Protein AF-A0A183D801-F1 (afdb_monomer_lite)

Radius of gyration: 19.89 Å; chains: 1; bounding box: 49×50×56 Å

Foldseek 3Di:
DDDDDDPPPDPVVQVVLLVVLVVLLVVFKDKDAQDADDPPPDDDQADQDDLSPDHHQKHFADDDPQTKIKIDGWRDQVSCCSFQVDSDTDPTIDIDTDDPPDDHTKIKGPKDFDDPDDDDDDDDDTDGDDDDDPPPFPDWDDDPDRITMGID

Structure (mmCIF, N/CA/C/O backbone):
data_AF-A0A183D801-F1
#
_entry.id   AF-A0A183D801-F1
#
loop_
_atom_site.group_PDB
_atom_site.id
_atom_site.type_symbol
_atom_site.label_atom_id
_atom_site.label_alt_id
_atom_site.label_comp_id
_atom_site.label_asym_id
_atom_site.label_entity_id
_atom_site.label_seq_id
_atom_site.pdbx_PDB_ins_code
_atom_site.Cartn_x
_atom_site.Cartn_y
_atom_site.Cartn_z
_atom_site.occupancy
_atom_site.B_iso_or_equiv
_atom_site.auth_seq_id
_atom_site.auth_comp_id
_atom_site.auth_asym_id
_atom_site.auth_atom_id
_atom_site.pdbx_PDB_model_num
ATOM 1 N N . MET A 1 1 ? -23.147 39.534 36.571 1.00 34.12 1 MET A N 1
ATOM 2 C CA . MET A 1 1 ? -22.220 38.393 36.727 1.00 34.12 1 MET A CA 1
ATOM 3 C C . MET A 1 1 ? -22.661 37.361 35.710 1.00 34.12 1 MET A C 1
ATOM 5 O O . MET A 1 1 ? -23.475 36.508 36.030 1.00 34.12 1 MET A O 1
ATOM 9 N N . ASP A 1 2 ? -22.206 37.513 34.471 1.00 29.83 2 ASP A N 1
ATOM 10 C CA . ASP A 1 2 ? -22.540 36.597 33.382 1.00 29.83 2 ASP A CA 1
ATOM 11 C C . ASP A 1 2 ? -21.528 35.450 33.394 1.00 29.83 2 ASP A C 1
ATOM 13 O O . ASP A 1 2 ? -20.333 35.666 33.197 1.00 29.83 2 ASP A O 1
ATOM 17 N N . SER A 1 3 ? -21.989 34.238 33.712 1.00 32.25 3 SER A N 1
ATOM 18 C CA . SER A 1 3 ? -21.168 33.031 33.599 1.00 32.25 3 SER A CA 1
ATOM 19 C C . SER A 1 3 ? -21.274 32.479 32.186 1.00 32.25 3 SER A C 1
ATOM 21 O O . SER A 1 3 ? -22.334 32.035 31.752 1.00 32.25 3 SER A O 1
ATOM 23 N N . VAL A 1 4 ? -20.141 32.500 31.491 1.00 35.31 4 VAL A N 1
ATOM 24 C CA . VAL A 1 4 ? -19.896 31.755 30.259 1.00 35.31 4 VAL A CA 1
ATOM 25 C C . VAL A 1 4 ? -19.946 30.263 30.587 1.00 3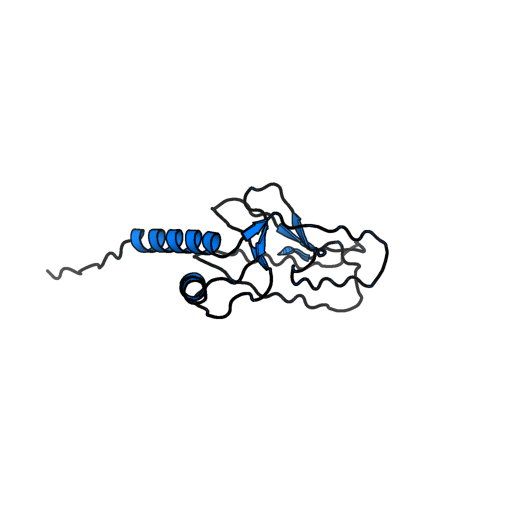5.31 4 VAL A C 1
ATOM 27 O O . VAL A 1 4 ? -19.134 29.767 31.368 1.00 35.31 4 VAL A O 1
ATOM 30 N N . VAL A 1 5 ? -20.894 29.542 29.990 1.00 37.00 5 VAL A N 1
ATOM 31 C CA . VAL A 1 5 ? -20.891 28.076 29.983 1.00 37.00 5 VAL A CA 1
ATOM 32 C C . VAL A 1 5 ? -19.858 27.637 28.950 1.00 37.00 5 VAL A C 1
ATOM 34 O O . VAL A 1 5 ? -20.098 27.695 27.748 1.00 37.00 5 VAL A O 1
ATOM 37 N N . VAL A 1 6 ? -18.676 27.248 29.423 1.00 36.09 6 VAL A N 1
ATOM 38 C CA . VAL A 1 6 ? -17.677 26.562 28.600 1.00 36.09 6 VAL A CA 1
ATOM 39 C C . VAL A 1 6 ? -18.111 25.101 28.490 1.00 36.09 6 VAL A C 1
ATOM 41 O O . VAL A 1 6 ? -17.897 24.309 29.410 1.00 36.09 6 VAL A O 1
ATOM 44 N N . GLU A 1 7 ? -18.741 24.738 27.371 1.00 37.69 7 GLU A N 1
ATOM 45 C CA . GLU A 1 7 ? -18.940 23.337 26.996 1.00 37.69 7 GLU A CA 1
ATOM 46 C C . GLU A 1 7 ? -17.572 22.685 26.788 1.00 37.69 7 GLU A C 1
ATOM 48 O O . GLU A 1 7 ? -16.904 22.844 25.769 1.00 37.69 7 GLU A O 1
ATOM 53 N N . THR A 1 8 ? -17.132 21.956 27.808 1.00 37.22 8 THR A N 1
ATOM 54 C CA . THR A 1 8 ? -15.913 21.157 27.750 1.00 37.22 8 THR A CA 1
ATOM 55 C C . THR A 1 8 ? -16.284 19.806 27.147 1.00 37.22 8 THR A C 1
ATOM 57 O O . THR A 1 8 ? -16.563 18.847 27.865 1.00 37.22 8 THR A O 1
ATOM 60 N N . THR A 1 9 ? -16.343 19.720 25.817 1.00 40.69 9 THR A N 1
ATOM 61 C CA . THR A 1 9 ? -16.450 18.429 25.125 1.00 40.69 9 THR A CA 1
ATOM 62 C C . THR A 1 9 ? -15.196 17.608 25.412 1.00 40.69 9 THR A C 1
ATOM 64 O O . THR A 1 9 ? -14.084 17.961 25.020 1.00 40.69 9 THR A O 1
ATOM 67 N N . SER A 1 10 ? -15.386 16.527 26.161 1.00 41.12 10 SER A N 1
ATOM 68 C CA . SER A 1 10 ? -14.348 15.665 26.711 1.00 41.12 10 SER A CA 1
ATOM 69 C C . SER A 1 10 ? -13.510 14.969 25.633 1.00 41.12 10 SER A C 1
ATOM 71 O O . SER A 1 10 ? -14.028 14.221 24.806 1.00 41.12 10 SER A O 1
ATOM 73 N N . ALA A 1 11 ? -12.186 15.116 25.715 1.00 46.22 11 ALA A N 1
ATOM 74 C CA . ALA A 1 11 ? -11.193 14.420 24.886 1.00 46.22 11 ALA A CA 1
ATOM 75 C C . ALA A 1 11 ? -11.261 12.871 24.953 1.00 46.22 11 ALA A C 1
ATOM 77 O O . ALA A 1 11 ? -10.659 12.184 24.124 1.00 46.22 11 ALA A O 1
ATOM 78 N N . SER A 1 12 ? -12.004 12.312 25.916 1.00 46.16 12 SER A N 1
ATOM 79 C CA . SER A 1 12 ? -12.230 10.872 26.106 1.00 46.16 12 SER A CA 1
ATOM 80 C C . SER A 1 12 ? -13.105 10.237 25.021 1.00 46.16 12 SER A C 1
ATOM 82 O O . SER A 1 12 ? -12.907 9.075 24.668 1.00 46.16 12 SER A O 1
ATOM 84 N N . SER A 1 13 ? -14.046 10.990 24.448 1.00 46.56 13 SER A N 1
ATOM 85 C CA . SER A 1 13 ? -14.970 10.494 23.419 1.00 46.56 13 SER A CA 1
ATOM 86 C C . SER A 1 13 ? -14.231 10.202 22.112 1.00 46.56 13 SER A C 1
ATOM 88 O O . SER A 1 13 ? -14.427 9.161 21.487 1.00 46.56 13 SER A O 1
ATOM 90 N N . ALA A 1 14 ? -13.318 11.102 21.732 1.00 48.44 14 ALA A 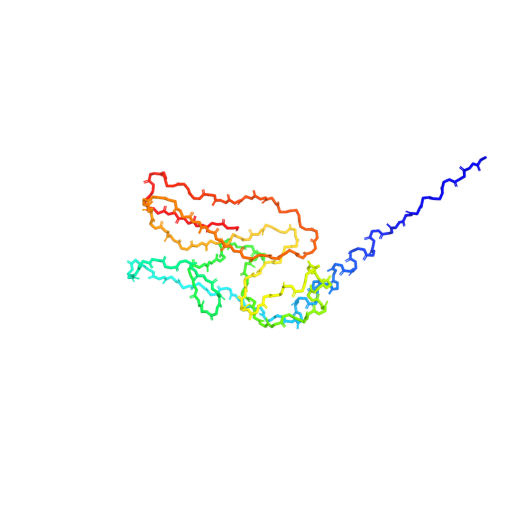N 1
ATOM 91 C CA . ALA A 1 14 ? -12.517 10.992 20.515 1.00 48.44 14 ALA A CA 1
ATOM 92 C C . ALA A 1 14 ? -11.512 9.829 20.580 1.00 48.44 14 ALA A C 1
ATOM 94 O O . ALA A 1 14 ? -11.297 9.125 19.593 1.00 48.44 14 ALA A O 1
ATOM 95 N N . THR A 1 15 ? -10.925 9.581 21.755 1.00 49.72 15 THR A N 1
ATOM 96 C CA . THR A 1 15 ? -9.981 8.471 21.958 1.00 49.72 15 THR A CA 1
ATOM 97 C C . THR A 1 15 ? -10.676 7.110 21.972 1.00 49.72 15 THR A C 1
ATOM 99 O O . THR A 1 15 ? -10.110 6.135 21.476 1.00 49.72 15 THR A O 1
ATOM 102 N N . PHE A 1 16 ? -11.901 7.027 22.494 1.00 49.66 16 PHE A N 1
ATOM 103 C CA . PHE A 1 16 ? -12.679 5.788 22.510 1.00 49.66 16 PHE A CA 1
ATOM 104 C C . PHE A 1 16 ? -13.177 5.389 21.111 1.00 49.66 16 PHE A C 1
ATOM 106 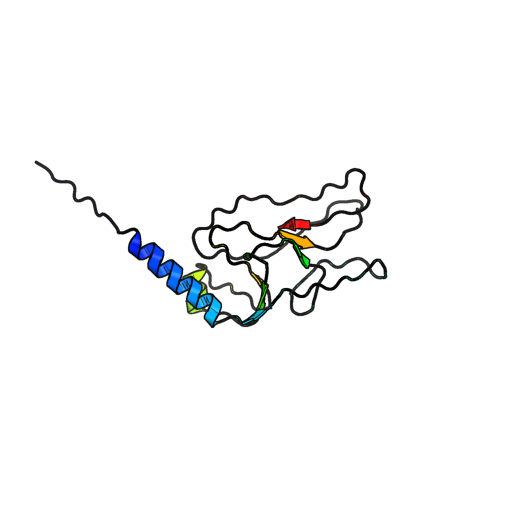O O . PHE A 1 16 ? -12.996 4.242 20.703 1.00 49.66 16 PHE A O 1
ATOM 113 N N . LEU A 1 17 ? -13.706 6.343 20.336 1.00 52.12 17 LEU A N 1
ATOM 114 C CA . LEU A 1 17 ? -14.125 6.111 18.946 1.00 52.12 17 LEU A CA 1
ATOM 115 C C . LEU A 1 17 ? -12.950 5.683 18.055 1.00 52.12 17 LEU A C 1
ATOM 117 O O . LEU A 1 17 ? -13.084 4.751 17.265 1.00 52.12 17 LEU A O 1
ATOM 121 N N . SER A 1 18 ? -11.777 6.295 18.247 1.00 50.62 18 SER A N 1
ATOM 122 C CA . SER A 1 18 ? -10.548 5.927 17.534 1.00 50.62 18 SER A CA 1
ATOM 123 C C . SER A 1 18 ? -10.122 4.474 17.800 1.00 50.62 18 SER A C 1
ATOM 125 O O . SER A 1 18 ? -9.784 3.741 16.872 1.00 50.62 18 SER A O 1
ATOM 127 N N . ARG A 1 19 ? -10.221 4.000 19.052 1.00 52.59 19 ARG A N 1
ATOM 128 C CA . ARG A 1 19 ? -9.913 2.600 19.403 1.00 52.59 19 ARG A CA 1
ATOM 129 C C . ARG A 1 19 ? -10.913 1.604 18.811 1.00 52.59 19 ARG A C 1
ATOM 131 O O . ARG A 1 19 ? -10.500 0.532 18.382 1.00 52.59 19 ARG A O 1
ATOM 138 N N . ILE A 1 20 ? -12.201 1.945 18.760 1.00 51.69 20 ILE A N 1
ATOM 139 C CA . ILE A 1 20 ? -13.234 1.086 18.153 1.00 51.69 20 ILE A CA 1
ATOM 140 C C . ILE A 1 20 ? -13.015 0.954 16.638 1.00 51.69 20 ILE A C 1
ATOM 142 O O . ILE A 1 20 ? -13.103 -0.148 16.103 1.00 51.69 20 ILE A O 1
ATOM 146 N N . LEU A 1 21 ? -12.647 2.045 15.963 1.00 50.84 21 LEU A N 1
ATOM 147 C CA . LEU A 1 21 ? -12.273 2.051 14.543 1.00 50.84 21 LEU A CA 1
ATOM 148 C C . LEU A 1 21 ? -11.040 1.183 14.244 1.00 50.84 21 LEU A C 1
ATOM 150 O O . LEU A 1 21 ? -11.021 0.440 13.265 1.00 50.84 21 LEU A O 1
ATOM 154 N N . GLN A 1 22 ? -10.012 1.249 15.094 1.00 52.19 22 GLN A N 1
ATOM 155 C CA . GLN A 1 22 ? -8.801 0.436 14.926 1.00 52.19 22 GLN A CA 1
ATOM 156 C C . GLN A 1 22 ? -9.076 -1.064 15.099 1.00 52.19 22 GLN A C 1
ATOM 158 O O . GLN A 1 22 ? -8.526 -1.882 14.364 1.00 52.19 22 GLN A O 1
ATOM 163 N N . ILE A 1 23 ? -9.971 -1.430 16.023 1.00 50.16 23 ILE A N 1
ATOM 164 C CA . ILE A 1 23 ? -10.429 -2.817 16.194 1.00 50.16 23 ILE A CA 1
ATOM 165 C C . ILE A 1 23 ? -11.257 -3.271 14.983 1.00 50.16 23 ILE A C 1
ATOM 167 O O . ILE A 1 23 ? -11.147 -4.425 14.575 1.00 50.16 23 ILE A O 1
ATOM 171 N N . ALA A 1 24 ? -12.034 -2.369 14.373 1.00 48.94 24 ALA A N 1
ATOM 172 C CA . ALA A 1 24 ? -12.832 -2.670 13.191 1.00 48.94 24 ALA A CA 1
ATOM 173 C C . ALA A 1 24 ? -11.944 -3.088 12.007 1.00 48.94 24 ALA A C 1
ATOM 175 O O . ALA A 1 24 ? -12.160 -4.155 11.449 1.00 48.94 24 ALA A O 1
ATOM 176 N N . LEU A 1 25 ? -10.880 -2.350 11.670 1.00 55.91 25 LEU A N 1
ATOM 177 C CA . LEU A 1 25 ? -9.988 -2.732 10.559 1.00 55.91 25 LEU A CA 1
ATOM 178 C C . LEU A 1 25 ? -9.355 -4.123 10.745 1.00 55.91 25 LEU A C 1
ATOM 180 O O . LEU A 1 25 ? -9.305 -4.900 9.795 1.00 55.91 25 LEU A O 1
ATOM 184 N N . GLY A 1 26 ? -8.950 -4.475 11.969 1.00 55.09 26 GLY A N 1
ATOM 185 C CA . GLY A 1 26 ? -8.436 -5.813 12.290 1.00 55.09 26 GLY A CA 1
ATOM 186 C C . GLY A 1 26 ? -9.481 -6.936 12.221 1.00 55.09 26 GLY A C 1
ATOM 187 O O . GLY A 1 26 ? -9.107 -8.106 12.205 1.00 55.09 26 GLY A O 1
ATOM 188 N N . LEU A 1 27 ? -10.774 -6.598 12.169 1.00 59.44 27 LEU A N 1
ATOM 189 C CA . LEU A 1 27 ? -11.880 -7.551 12.070 1.00 59.44 27 LEU A CA 1
ATOM 190 C C . LEU A 1 27 ? -12.238 -7.921 10.617 1.00 59.44 27 LEU A C 1
ATOM 192 O O . LEU A 1 27 ? -12.833 -8.974 10.403 1.00 59.44 27 LEU A O 1
ATOM 196 N N . PHE A 1 28 ? -11.900 -7.078 9.629 1.00 66.56 28 PHE A N 1
ATOM 197 C CA . PHE A 1 28 ? -12.364 -7.234 8.234 1.00 66.56 28 PHE A CA 1
ATOM 198 C C . PHE A 1 28 ? -11.279 -7.601 7.233 1.00 66.56 28 PHE A C 1
ATOM 200 O O . PHE A 1 28 ? -11.594 -8.118 6.161 1.00 66.56 28 PHE A O 1
ATOM 207 N N . VAL A 1 29 ? -10.013 -7.349 7.566 1.00 79.19 29 VAL A N 1
ATOM 208 C CA . VAL A 1 29 ? -8.895 -7.751 6.719 1.00 79.19 29 VAL A CA 1
ATOM 209 C C . VAL A 1 29 ? -7.977 -8.712 7.450 1.00 79.19 29 VAL A C 1
ATOM 211 O O . VAL A 1 29 ? -7.558 -8.487 8.584 1.00 79.19 29 VAL A O 1
ATOM 214 N N . THR A 1 30 ? -7.625 -9.799 6.774 1.00 86.12 30 THR A N 1
ATOM 215 C CA . THR A 1 30 ? -6.541 -10.665 7.224 1.00 86.12 30 THR A CA 1
ATOM 216 C C . THR A 1 30 ? -5.228 -9.990 6.872 1.00 86.12 30 THR A C 1
ATOM 218 O O . THR A 1 30 ? -5.036 -9.603 5.715 1.00 86.12 30 THR A O 1
ATOM 221 N N . THR A 1 31 ? -4.328 -9.866 7.846 1.00 90.19 31 THR A N 1
ATOM 222 C CA . THR A 1 31 ? -2.989 -9.321 7.613 1.00 90.19 31 THR A CA 1
ATOM 223 C C . THR A 1 31 ? -1.940 -10.422 7.646 1.00 90.19 31 THR A C 1
ATOM 225 O O . THR A 1 31 ? -2.011 -11.341 8.461 1.00 90.19 31 THR A O 1
ATOM 228 N N . SER A 1 32 ? -0.958 -10.325 6.758 1.00 91.44 32 SER A N 1
ATOM 229 C CA . SER A 1 32 ? 0.229 -11.175 6.737 1.00 91.44 32 SER A CA 1
ATOM 230 C C . SER A 1 32 ? 1.476 -10.326 6.532 1.00 91.44 32 SER A C 1
ATOM 232 O O . SER A 1 32 ? 1.390 -9.145 6.181 1.00 91.44 32 SER A O 1
ATOM 234 N N . ASP A 1 33 ? 2.648 -10.932 6.708 1.00 91.38 33 ASP A N 1
ATOM 235 C CA . ASP A 1 33 ? 3.884 -10.298 6.262 1.00 91.38 33 ASP A CA 1
ATOM 236 C C . ASP A 1 33 ? 3.797 -9.986 4.764 1.00 91.38 33 ASP A C 1
ATOM 238 O O . ASP A 1 33 ? 3.206 -10.748 3.990 1.00 91.38 33 ASP A O 1
ATOM 242 N N . LEU A 1 34 ? 4.337 -8.829 4.379 1.00 90.88 34 LEU A N 1
ATOM 243 C CA . LEU A 1 34 ? 4.431 -8.413 2.986 1.00 90.88 34 LEU A CA 1
ATOM 244 C C . LEU A 1 34 ? 5.453 -9.312 2.273 1.00 90.88 34 LEU A C 1
ATOM 246 O O . LEU A 1 34 ? 6.637 -9.254 2.620 1.00 90.88 34 LEU A O 1
ATOM 250 N N . PRO A 1 35 ? 5.033 -10.157 1.313 1.00 85.62 35 PRO A N 1
ATOM 251 C CA . PRO A 1 35 ? 5.973 -10.972 0.565 1.00 85.62 35 PRO A CA 1
ATOM 252 C C . PRO A 1 35 ? 6.806 -10.078 -0.352 1.00 85.62 35 PRO A C 1
ATOM 254 O O . PRO A 1 35 ? 6.257 -9.330 -1.159 1.00 85.62 35 PRO A O 1
ATOM 257 N N . HIS A 1 36 ? 8.124 -10.204 -0.257 1.00 78.94 36 HIS A N 1
ATOM 258 C CA . HIS A 1 36 ? 9.052 -9.603 -1.201 1.00 78.94 36 HIS A CA 1
ATOM 259 C C . HIS A 1 36 ? 9.542 -10.679 -2.169 1.00 78.94 36 HIS A C 1
ATOM 261 O O . HIS A 1 36 ? 9.946 -11.766 -1.748 1.00 78.94 36 HIS A O 1
ATOM 267 N N . HIS A 1 37 ? 9.476 -10.387 -3.465 1.00 69.81 37 HIS A N 1
ATOM 268 C CA . HIS A 1 37 ? 10.095 -11.215 -4.486 1.00 69.81 37 HIS A CA 1
ATOM 269 C C . HIS A 1 37 ? 11.245 -10.430 -5.108 1.00 69.81 37 HIS A C 1
ATOM 271 O O . HIS A 1 37 ? 11.003 -9.434 -5.785 1.00 69.81 37 HIS A O 1
ATOM 277 N N . ASP A 1 38 ? 12.474 -10.878 -4.854 1.00 65.94 38 ASP A N 1
ATOM 278 C CA . ASP A 1 38 ? 13.665 -10.352 -5.513 1.00 65.94 38 ASP A CA 1
ATOM 279 C C . ASP A 1 38 ? 13.712 -10.920 -6.934 1.00 65.94 38 ASP A C 1
ATOM 281 O O . ASP A 1 38 ? 13.899 -12.123 -7.138 1.00 65.94 38 ASP A O 1
ATOM 285 N N . PHE A 1 39 ? 13.480 -10.060 -7.924 1.00 62.62 39 PHE A N 1
ATOM 286 C CA . PHE A 1 39 ? 13.480 -10.474 -9.327 1.00 62.62 39 PHE A CA 1
ATOM 287 C C . PHE A 1 39 ? 14.895 -10.599 -9.914 1.00 62.62 39 PHE A C 1
ATOM 289 O O . PHE A 1 39 ? 15.036 -11.083 -11.038 1.00 62.62 39 PHE A O 1
ATOM 296 N N . GLY A 1 40 ? 15.946 -10.225 -9.176 1.00 58.50 40 GLY A N 1
ATOM 297 C CA . GLY A 1 40 ? 17.328 -10.271 -9.6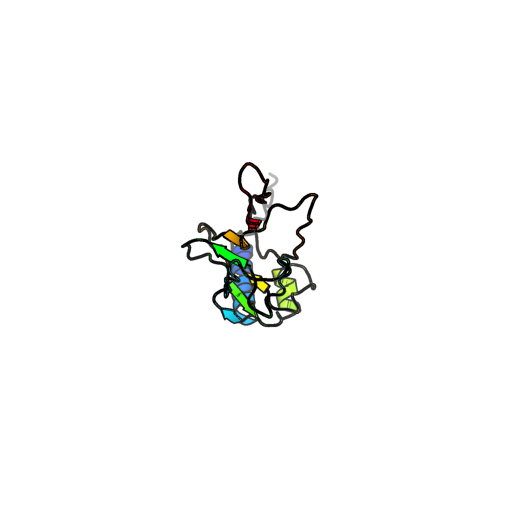43 1.00 58.50 40 GLY A CA 1
ATOM 298 C C . GLY A 1 40 ? 17.575 -9.498 -10.949 1.00 58.50 40 GLY A C 1
ATOM 299 O O . GLY A 1 40 ? 16.689 -8.920 -11.577 1.00 58.50 40 GLY A O 1
ATOM 300 N N . ASN A 1 41 ? 18.823 -9.501 -11.414 1.00 53.59 41 ASN A N 1
ATOM 301 C CA . ASN A 1 41 ? 19.240 -8.742 -12.603 1.00 53.59 41 ASN A CA 1
ATOM 302 C C . ASN A 1 41 ? 18.743 -9.317 -13.946 1.00 53.59 41 ASN A C 1
ATOM 304 O O . ASN A 1 41 ? 19.128 -8.816 -15.004 1.00 53.59 41 ASN A O 1
ATOM 308 N N . ASN A 1 42 ? 17.920 -10.370 -13.939 1.00 55.22 42 ASN A N 1
ATOM 309 C CA . ASN A 1 42 ? 17.553 -11.100 -15.145 1.00 55.22 42 ASN A CA 1
ATOM 310 C C . ASN A 1 42 ? 16.063 -10.975 -15.475 1.00 55.22 42 ASN A C 1
ATOM 312 O O . ASN A 1 42 ? 15.222 -11.713 -14.974 1.00 55.22 42 ASN A O 1
ATOM 316 N N . SER A 1 43 ? 15.836 -10.153 -16.502 1.00 51.50 43 SER A N 1
ATOM 317 C CA . SER A 1 43 ? 14.774 -10.218 -17.512 1.00 51.50 43 SER A CA 1
ATOM 318 C C . SER A 1 43 ? 13.523 -9.345 -17.321 1.00 51.50 43 SER A C 1
ATOM 320 O O . SER A 1 43 ? 12.839 -9.377 -16.308 1.00 51.50 43 SER A O 1
ATOM 322 N N . ALA A 1 44 ? 13.224 -8.629 -18.415 1.00 49.19 44 ALA A N 1
ATOM 323 C CA . ALA A 1 44 ? 12.098 -7.736 -18.701 1.00 49.19 44 ALA A CA 1
ATOM 324 C C . ALA A 1 44 ? 12.175 -6.302 -18.122 1.00 49.19 44 ALA A C 1
ATOM 326 O O . ALA A 1 44 ? 12.674 -6.094 -17.017 1.00 49.19 44 ALA A O 1
ATOM 327 N N . PRO A 1 45 ? 11.703 -5.281 -18.876 1.00 53.62 45 PRO A N 1
ATOM 328 C CA . PRO A 1 45 ? 11.557 -3.928 -18.352 1.00 53.62 45 PRO A CA 1
ATOM 329 C C . PRO A 1 45 ? 10.725 -3.980 -17.073 1.00 53.62 45 PRO A C 1
ATOM 331 O O . PRO A 1 45 ? 9.612 -4.505 -17.056 1.00 53.62 45 PRO A O 1
ATOM 334 N N . ALA A 1 46 ? 11.315 -3.468 -16.001 1.00 61.34 46 ALA A N 1
ATOM 335 C CA . ALA A 1 46 ? 10.769 -3.521 -14.665 1.00 61.34 46 ALA A CA 1
ATOM 336 C C . ALA A 1 46 ? 9.387 -2.859 -14.603 1.00 61.34 46 ALA A C 1
ATOM 338 O O . ALA A 1 46 ? 9.270 -1.633 -14.645 1.00 61.34 46 ALA A O 1
ATOM 339 N N . ASN A 1 47 ? 8.337 -3.670 -14.499 1.00 72.56 47 ASN A N 1
ATOM 340 C CA . ASN A 1 47 ? 7.015 -3.164 -14.185 1.00 72.56 47 ASN A CA 1
ATOM 341 C C . ASN A 1 47 ? 6.903 -3.010 -12.662 1.00 72.56 47 ASN A C 1
ATOM 343 O O . ASN A 1 47 ? 6.858 -4.002 -11.940 1.00 72.56 47 ASN A O 1
ATOM 347 N N . PHE A 1 48 ? 6.881 -1.766 -12.182 1.00 81.50 48 PHE A N 1
ATOM 348 C CA . PHE A 1 48 ? 6.700 -1.440 -10.760 1.00 81.50 48 PHE A CA 1
ATOM 349 C C . PHE A 1 48 ? 5.227 -1.325 -10.351 1.00 81.50 48 PHE A C 1
ATOM 351 O O . PHE A 1 48 ? 4.930 -1.032 -9.191 1.00 81.50 48 PHE A O 1
ATOM 358 N N . HIS A 1 49 ? 4.301 -1.568 -11.283 1.00 86.81 49 HIS A N 1
ATOM 359 C CA . HIS A 1 49 ? 2.879 -1.657 -10.989 1.00 86.81 49 HIS A CA 1
ATOM 360 C C . HIS A 1 49 ? 2.610 -2.825 -10.040 1.00 86.81 49 HIS A C 1
ATOM 362 O O . HIS A 1 49 ? 2.954 -3.972 -10.336 1.00 86.81 49 HIS A O 1
ATOM 368 N N . CYS A 1 50 ? 1.960 -2.539 -8.916 1.00 89.06 50 CYS A N 1
ATOM 369 C CA . CYS A 1 50 ? 1.645 -3.546 -7.920 1.00 89.06 50 CYS A CA 1
ATOM 370 C C . CYS A 1 50 ? 0.213 -3.392 -7.403 1.00 89.06 50 CYS A C 1
ATOM 372 O O . CYS A 1 50 ? -0.140 -2.371 -6.824 1.00 89.06 50 CYS A O 1
ATOM 374 N N . THR A 1 51 ? -0.585 -4.444 -7.594 1.00 90.88 51 THR A N 1
ATOM 375 C CA . THR A 1 51 ? -1.935 -4.608 -7.021 1.00 90.88 51 THR A CA 1
ATOM 376 C C . THR A 1 51 ? -1.939 -5.529 -5.799 1.00 90.88 51 THR A C 1
ATOM 378 O O . THR A 1 51 ? -2.992 -5.887 -5.290 1.00 90.88 51 THR A O 1
ATOM 381 N N . PHE A 1 52 ? -0.762 -6.006 -5.374 1.00 91.94 52 PHE A N 1
ATOM 382 C CA . PHE A 1 52 ? -0.553 -6.932 -4.252 1.00 91.94 52 PHE A CA 1
ATOM 383 C C . PHE A 1 52 ? -1.328 -8.268 -4.310 1.00 91.94 52 PHE A C 1
ATOM 385 O O . PHE A 1 52 ? -1.280 -9.068 -3.371 1.00 91.94 52 PHE A O 1
ATOM 392 N N . ASN A 1 53 ? -1.997 -8.569 -5.427 1.00 89.62 53 ASN A N 1
ATOM 393 C CA . ASN A 1 53 ? -2.591 -9.881 -5.684 1.00 89.62 53 ASN A CA 1
ATOM 394 C C . ASN A 1 53 ? -1.516 -10.973 -5.792 1.00 89.62 53 ASN A C 1
ATOM 396 O O . ASN A 1 53 ? -1.699 -12.074 -5.265 1.00 89.62 53 ASN A O 1
ATOM 400 N N . VAL A 1 54 ? -0.376 -10.626 -6.394 1.00 86.88 54 VAL A N 1
ATOM 401 C CA . VAL A 1 54 ? 0.847 -11.434 -6.481 1.00 86.88 54 VAL A CA 1
ATOM 402 C C . VAL A 1 54 ? 2.022 -10.682 -5.838 1.00 86.88 54 VAL A C 1
ATOM 404 O O . VAL A 1 54 ? 1.979 -9.449 -5.792 1.00 86.88 54 VAL A O 1
ATOM 407 N N . PRO A 1 55 ? 3.065 -11.382 -5.344 1.00 87.00 55 PRO A N 1
ATOM 408 C CA . PRO A 1 55 ? 4.285 -10.737 -4.865 1.00 87.00 55 PRO A CA 1
ATOM 409 C C . PRO A 1 55 ? 4.878 -9.816 -5.932 1.00 87.00 55 PRO A C 1
ATOM 411 O O . PRO A 1 55 ? 4.963 -10.181 -7.105 1.00 87.00 55 PRO A O 1
ATOM 414 N N . CYS A 1 56 ? 5.274 -8.619 -5.519 1.00 87.50 56 CYS A N 1
ATOM 415 C CA . CYS A 1 56 ? 5.806 -7.593 -6.401 1.00 87.50 56 CYS A CA 1
ATOM 416 C C . CYS A 1 56 ? 7.098 -7.007 -5.827 1.00 87.50 56 CYS A C 1
ATOM 418 O O . CYS A 1 56 ? 7.574 -7.412 -4.766 1.00 87.50 56 CYS A O 1
ATOM 420 N N . ARG A 1 57 ? 7.657 -6.039 -6.552 1.00 89.06 57 ARG A N 1
ATOM 421 C CA . ARG A 1 57 ? 8.952 -5.398 -6.282 1.00 89.06 57 ARG A CA 1
ATOM 422 C C . ARG A 1 57 ? 8.892 -4.344 -5.177 1.00 89.06 57 ARG A C 1
ATOM 424 O O . ARG A 1 57 ? 9.567 -3.332 -5.285 1.00 89.06 57 ARG A O 1
ATOM 431 N N . TRP A 1 58 ? 8.005 -4.517 -4.200 1.00 90.50 58 TRP A N 1
ATOM 432 C CA . TRP A 1 58 ? 7.817 -3.595 -3.082 1.00 90.50 58 TRP A CA 1
ATOM 433 C C . TRP A 1 58 ? 7.974 -4.352 -1.768 1.00 90.50 58 TRP A C 1
ATOM 435 O O . TRP A 1 58 ? 7.451 -5.459 -1.626 1.00 90.50 58 TRP A O 1
ATOM 445 N N . PHE A 1 59 ? 8.684 -3.767 -0.808 1.00 91.12 59 PHE A N 1
ATOM 446 C CA . PHE A 1 59 ? 9.018 -4.411 0.456 1.00 91.12 59 PHE A CA 1
ATOM 447 C C . PHE A 1 59 ? 9.082 -3.418 1.619 1.00 91.12 59 PHE A C 1
ATOM 449 O O . PHE A 1 59 ? 9.287 -2.221 1.439 1.00 91.12 59 PHE A O 1
ATOM 456 N N . SER A 1 60 ? 8.882 -3.939 2.831 1.00 92.62 60 SER A N 1
ATOM 457 C CA . SER A 1 60 ? 9.055 -3.183 4.074 1.00 92.62 60 SER A CA 1
ATOM 458 C C . SER A 1 60 ? 10.534 -3.184 4.440 1.00 92.62 60 SER A C 1
ATOM 460 O O . SER A 1 60 ? 11.087 -4.252 4.706 1.00 92.62 60 SER A O 1
ATOM 462 N N . GLU A 1 61 ? 11.165 -2.015 4.465 1.00 91.12 61 GLU A N 1
ATOM 463 C CA . GLU A 1 61 ? 12.536 -1.844 4.935 1.00 91.12 61 GLU A CA 1
ATOM 464 C C . GLU A 1 61 ? 12.545 -1.254 6.346 1.00 91.12 61 GLU A C 1
ATOM 466 O O . GLU A 1 61 ? 12.070 -0.143 6.593 1.00 91.12 61 GLU A O 1
ATOM 471 N N . GLY A 1 62 ? 13.130 -2.003 7.273 1.00 88.00 62 GLY A N 1
ATOM 472 C CA . GLY A 1 62 ? 13.304 -1.594 8.654 1.00 88.00 62 GLY A CA 1
ATOM 473 C C . GLY A 1 62 ? 13.311 -2.790 9.595 1.00 88.00 62 GLY A C 1
ATOM 474 O O . GLY A 1 62 ? 13.306 -3.950 9.181 1.00 88.00 62 GLY A O 1
ATOM 475 N N . VAL A 1 63 ? 13.387 -2.489 10.886 1.00 85.19 63 VAL A N 1
ATOM 476 C CA . VAL A 1 63 ? 13.376 -3.483 11.972 1.00 85.19 63 VAL A CA 1
ATOM 477 C C . VAL A 1 63 ? 12.335 -3.133 13.037 1.00 85.19 63 VAL A C 1
ATOM 479 O O . VAL A 1 63 ? 12.367 -3.676 14.142 1.00 85.19 63 VAL A O 1
ATOM 482 N N . SER A 1 64 ? 11.439 -2.187 12.742 1.00 87.00 64 SER A N 1
ATOM 483 C CA . SER A 1 64 ? 10.447 -1.725 13.703 1.00 87.00 64 SER A CA 1
ATOM 484 C C . SER A 1 64 ? 9.278 -2.708 13.809 1.00 87.00 64 SER A C 1
ATOM 486 O O . SER A 1 64 ? 9.038 -3.550 12.941 1.00 87.00 64 SER A O 1
ATOM 488 N N . ALA A 1 65 ? 8.501 -2.595 14.888 1.00 84.88 65 ALA A N 1
ATOM 489 C CA . ALA A 1 65 ? 7.244 -3.334 14.982 1.00 84.88 65 ALA A CA 1
ATOM 490 C C . ALA A 1 65 ? 6.162 -2.740 14.056 1.00 84.88 65 ALA A C 1
ATOM 492 O O . ALA A 1 65 ? 5.214 -3.437 13.685 1.00 84.88 65 ALA A O 1
ATOM 493 N N . ALA A 1 66 ? 6.311 -1.468 13.669 1.00 87.94 66 ALA A N 1
ATOM 494 C CA . ALA A 1 66 ? 5.460 -0.762 12.721 1.00 87.94 66 ALA A CA 1
ATOM 495 C C . ALA A 1 66 ? 5.931 -1.040 11.283 1.00 87.94 66 ALA A C 1
ATOM 497 O O . ALA A 1 66 ? 6.368 -0.148 10.561 1.00 87.94 66 ALA A O 1
ATOM 498 N N . ARG A 1 67 ? 5.850 -2.311 10.884 1.00 91.19 67 ARG A N 1
ATOM 499 C CA . ARG A 1 67 ? 6.193 -2.778 9.537 1.00 91.19 67 ARG A CA 1
ATOM 500 C C . ARG A 1 67 ? 4.991 -2.787 8.602 1.00 91.19 67 ARG A C 1
ATOM 502 O O . ARG A 1 67 ? 3.859 -3.000 9.049 1.00 91.19 67 ARG A O 1
ATOM 509 N N . TRP A 1 68 ? 5.241 -2.643 7.305 1.00 93.38 68 TRP A N 1
ATOM 510 C CA . TRP A 1 68 ? 4.206 -2.792 6.287 1.00 93.38 68 TRP A CA 1
ATOM 511 C C . TRP A 1 68 ? 3.746 -4.246 6.190 1.00 93.38 68 TRP A C 1
ATOM 513 O O . TRP A 1 68 ? 4.547 -5.187 6.181 1.00 93.38 68 TRP A O 1
ATOM 523 N N . LYS A 1 69 ? 2.430 -4.424 6.120 1.00 92.56 69 LYS A N 1
ATOM 524 C CA . LYS A 1 69 ? 1.765 -5.724 6.052 1.00 92.56 69 LYS A CA 1
ATOM 525 C C . LYS A 1 69 ? 0.859 -5.792 4.844 1.00 92.56 69 LYS A C 1
ATOM 527 O O . LYS A 1 69 ? 0.233 -4.801 4.476 1.00 92.56 69 LYS A O 1
ATOM 532 N N . LEU A 1 70 ? 0.754 -6.984 4.270 1.00 93.38 70 LEU A N 1
ATOM 533 C CA . LEU A 1 70 ? -0.230 -7.271 3.240 1.00 93.38 70 LEU A CA 1
ATOM 534 C C . LEU A 1 70 ? -1.592 -7.488 3.898 1.00 93.38 70 LEU A C 1
ATOM 536 O O . LEU A 1 70 ? -1.720 -8.335 4.779 1.00 93.38 70 LEU A O 1
ATOM 540 N N . ALA A 1 71 ? -2.602 -6.756 3.447 1.00 91.94 71 ALA A N 1
ATOM 541 C CA . ALA A 1 71 ? -3.987 -6.893 3.860 1.00 91.94 71 ALA A CA 1
ATOM 542 C C . ALA A 1 71 ? -4.828 -7.486 2.725 1.00 91.94 71 ALA A C 1
ATOM 544 O O . ALA A 1 71 ? -4.728 -7.073 1.568 1.00 91.94 71 ALA A O 1
ATOM 545 N N . ARG A 1 72 ? -5.663 -8.469 3.065 1.00 91.12 72 ARG A N 1
ATOM 546 C CA . ARG A 1 72 ? -6.614 -9.120 2.152 1.00 91.12 72 ARG A CA 1
ATOM 547 C C . ARG A 1 72 ? -8.005 -9.138 2.769 1.00 91.12 72 ARG A C 1
ATOM 549 O O . ARG A 1 72 ? -8.133 -9.248 3.985 1.00 91.12 72 ARG A O 1
ATOM 556 N N . GLY A 1 73 ? -9.021 -9.104 1.916 1.00 85.81 73 GLY A N 1
ATOM 557 C CA . GLY A 1 73 ? -10.425 -9.045 2.313 1.00 85.81 73 GLY A CA 1
ATOM 558 C C . GLY A 1 73 ? -11.077 -7.755 1.835 1.00 85.81 73 GLY A C 1
ATOM 559 O O . GLY A 1 73 ? -10.392 -6.800 1.475 1.00 85.81 73 GLY A O 1
ATOM 560 N N . GLU A 1 74 ? -12.403 -7.750 1.813 1.00 81.56 74 GLU A N 1
ATOM 561 C CA . GLU A 1 74 ? -13.190 -6.582 1.438 1.00 81.56 74 GLU A CA 1
ATOM 562 C C . GLU A 1 74 ? -13.717 -5.918 2.720 1.00 81.56 74 GLU A C 1
ATOM 564 O O . GLU A 1 74 ? -14.533 -6.524 3.421 1.00 81.56 74 GLU A O 1
ATOM 569 N N . PRO A 1 75 ? -13.254 -4.703 3.075 1.00 82.56 75 PRO A N 1
ATOM 570 C CA . PRO A 1 75 ? -13.700 -4.033 4.294 1.00 82.56 75 PRO A CA 1
ATOM 571 C C . PRO A 1 75 ? -15.206 -3.779 4.265 1.00 82.56 75 PRO A C 1
ATOM 573 O O . PRO A 1 75 ? -15.707 -3.314 3.244 1.00 82.56 75 PRO A O 1
ATOM 576 N N . ASP A 1 76 ? -15.933 -4.022 5.360 1.00 85.94 76 ASP A N 1
ATOM 577 C CA . ASP A 1 76 ? -17.371 -3.716 5.435 1.00 85.94 76 ASP A CA 1
ATOM 578 C C . ASP A 1 76 ? -17.646 -2.242 5.050 1.00 85.94 76 ASP A C 1
ATOM 580 O O . ASP A 1 76 ? -16.943 -1.358 5.548 1.00 85.94 76 ASP A O 1
ATOM 584 N N . PRO A 1 77 ? -18.632 -1.933 4.178 1.00 85.56 77 PRO A N 1
ATOM 585 C CA . PRO A 1 77 ? -18.798 -0.578 3.656 1.00 85.56 77 PRO A CA 1
ATOM 586 C C . PRO A 1 77 ? -19.130 0.451 4.741 1.00 85.56 77 PRO A C 1
ATOM 588 O O . PRO A 1 77 ? -18.613 1.567 4.706 1.00 85.56 77 PRO A O 1
ATOM 591 N N . PHE A 1 78 ? -19.989 0.097 5.703 1.00 84.94 78 PHE A N 1
ATOM 592 C 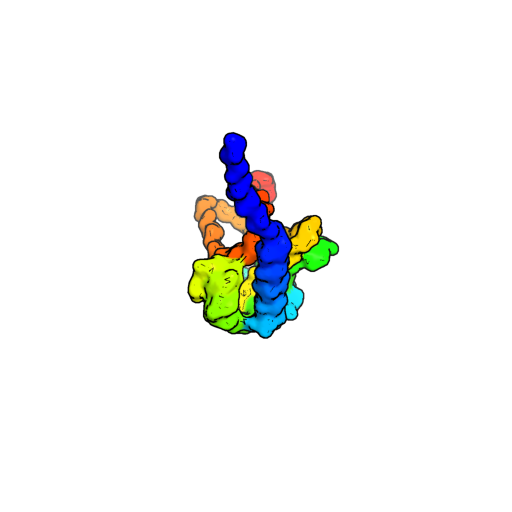CA . PHE A 1 78 ? -20.426 1.028 6.743 1.00 84.94 78 PHE A CA 1
ATOM 593 C C . PHE A 1 78 ? -19.293 1.329 7.714 1.00 84.94 78 PHE A C 1
ATOM 595 O O . PHE A 1 78 ? -19.080 2.481 8.093 1.00 84.94 78 PHE A O 1
ATOM 602 N N . LEU A 1 79 ? -18.538 0.303 8.092 1.00 79.88 79 LEU A N 1
ATOM 603 C CA . LEU A 1 79 ? -17.407 0.462 8.996 1.00 79.88 79 LEU A CA 1
ATOM 604 C C . LEU A 1 79 ? -16.224 1.134 8.305 1.00 79.88 79 LEU A C 1
ATOM 606 O O . LEU A 1 79 ? -15.542 1.947 8.929 1.00 79.88 79 LEU A O 1
ATOM 610 N N . TRP A 1 80 ? -16.017 0.880 7.013 1.00 84.00 80 TRP A N 1
ATOM 611 C CA . TRP A 1 80 ? -15.042 1.608 6.210 1.00 84.00 80 TRP A CA 1
ATOM 612 C C . TRP A 1 80 ? -15.372 3.099 6.142 1.00 84.00 80 TRP A C 1
ATOM 614 O O . TRP A 1 80 ? -14.495 3.922 6.411 1.00 84.00 80 TRP A O 1
ATOM 624 N N . LEU A 1 81 ? -16.636 3.448 5.880 1.00 85.38 81 LEU A N 1
ATOM 625 C CA . LEU A 1 81 ? -17.108 4.833 5.897 1.00 85.38 81 LEU A CA 1
ATOM 626 C C . LEU A 1 81 ? -16.909 5.481 7.264 1.00 85.38 81 LEU A C 1
ATOM 628 O O . LEU A 1 81 ? -16.378 6.586 7.343 1.00 85.38 81 LEU A O 1
ATOM 632 N N . ALA A 1 82 ? -17.287 4.788 8.339 1.00 83.25 82 ALA A N 1
ATOM 633 C CA . ALA A 1 82 ? -17.083 5.277 9.697 1.00 83.25 82 ALA A CA 1
ATOM 634 C C . ALA A 1 82 ? -15.594 5.491 10.023 1.00 83.25 82 ALA A C 1
ATOM 636 O O . ALA A 1 82 ? -15.269 6.361 10.827 1.00 83.25 82 ALA A O 1
ATOM 637 N N . SER A 1 83 ? -14.699 4.719 9.392 1.00 78.25 83 SER A N 1
ATOM 638 C CA . SER A 1 83 ? -13.256 4.746 9.650 1.00 78.25 83 SER A CA 1
ATOM 639 C C . SER A 1 83 ? -12.487 5.778 8.833 1.00 78.25 83 SER A C 1
ATOM 641 O O . SER A 1 83 ? -11.615 6.468 9.355 1.00 78.25 83 SER A O 1
ATOM 643 N N . THR A 1 84 ? -12.793 5.861 7.543 1.00 82.06 84 THR A N 1
ATOM 644 C CA . THR A 1 84 ? -12.031 6.636 6.552 1.00 82.06 84 THR A CA 1
ATOM 645 C C . THR A 1 84 ? -12.767 7.887 6.081 1.00 82.06 84 THR A C 1
ATOM 647 O O . THR A 1 84 ? -12.179 8.723 5.401 1.00 82.06 84 THR A O 1
ATOM 650 N N . GLY A 1 85 ? -14.061 8.015 6.395 1.00 84.31 85 GLY A N 1
ATOM 651 C CA . GLY A 1 85 ? -14.919 9.087 5.891 1.00 84.31 85 GLY A CA 1
ATOM 652 C C . GLY A 1 85 ? -15.321 8.933 4.420 1.00 84.31 85 GLY A C 1
ATOM 653 O O . GLY A 1 85 ? -15.954 9.834 3.875 1.00 84.31 85 GLY A O 1
ATOM 654 N N . THR A 1 86 ? -14.990 7.814 3.765 1.00 84.75 86 THR A N 1
ATOM 655 C CA . THR A 1 86 ? -15.336 7.553 2.360 1.00 84.75 86 THR A CA 1
ATOM 656 C C . THR A 1 86 ? -15.931 6.163 2.163 1.00 84.75 86 THR A C 1
ATOM 658 O O . THR A 1 86 ? -15.619 5.232 2.895 1.00 84.75 86 THR A O 1
ATOM 661 N N . MET A 1 87 ? -16.781 6.012 1.145 1.00 85.88 87 MET A N 1
ATOM 662 C CA . MET A 1 87 ? -17.260 4.705 0.669 1.00 85.88 87 MET A CA 1
ATOM 663 C C . MET A 1 87 ? -16.287 4.051 -0.321 1.00 85.88 87 MET A C 1
ATOM 665 O O . MET A 1 87 ? -16.441 2.876 -0.651 1.00 85.88 87 MET A O 1
ATOM 669 N N . GLN A 1 88 ? -15.292 4.796 -0.817 1.00 88.69 88 GLN A N 1
ATOM 670 C CA . GLN A 1 88 ? -14.263 4.256 -1.699 1.00 88.69 88 GLN A CA 1
ATOM 671 C C . GLN A 1 88 ? -13.330 3.368 -0.876 1.00 88.69 88 GLN A C 1
ATOM 673 O O . GLN A 1 88 ? -12.444 3.864 -0.178 1.00 88.69 88 GLN A O 1
ATOM 678 N N . ARG A 1 89 ? -13.558 2.058 -0.950 1.00 87.62 89 ARG A N 1
ATOM 679 C CA . ARG A 1 89 ? -12.780 1.019 -0.272 1.00 87.62 89 ARG A CA 1
ATOM 680 C C . ARG A 1 89 ? -11.888 0.263 -1.257 1.00 87.62 89 ARG A C 1
ATOM 682 O O . ARG A 1 89 ? -12.226 0.202 -2.441 1.00 87.62 89 ARG A O 1
ATOM 689 N N . PRO A 1 90 ? -10.777 -0.326 -0.795 1.00 88.56 90 PRO A N 1
ATOM 690 C CA . PRO A 1 90 ? -9.994 -1.229 -1.620 1.00 88.56 90 PRO A CA 1
ATOM 691 C C . PRO A 1 90 ? -10.837 -2.450 -2.009 1.00 88.56 90 PRO A C 1
ATOM 693 O O . PRO A 1 90 ? -11.450 -3.093 -1.157 1.00 88.56 90 PRO A O 1
ATOM 696 N N . SER A 1 91 ? -10.867 -2.748 -3.307 1.00 87.19 91 SER A N 1
ATOM 697 C CA . SER A 1 91 ? -11.453 -3.970 -3.876 1.00 87.19 91 SER A CA 1
ATOM 698 C C . SER A 1 91 ? -10.409 -5.067 -4.115 1.00 87.19 91 SER A C 1
ATOM 700 O O . SER A 1 91 ? -10.760 -6.213 -4.376 1.00 87.19 91 SER A O 1
ATOM 702 N N . GLU A 1 92 ? -9.127 -4.710 -4.044 1.00 89.94 92 GLU A N 1
ATOM 703 C CA . GLU A 1 92 ? -7.972 -5.595 -4.198 1.00 89.94 92 GLU A CA 1
ATOM 704 C C . GLU A 1 92 ? -7.127 -5.597 -2.912 1.00 89.94 92 GLU A C 1
ATOM 706 O O . GLU A 1 92 ? -7.279 -4.692 -2.083 1.00 89.94 92 GLU A O 1
ATOM 711 N N . PRO A 1 93 ? -6.232 -6.587 -2.718 1.00 93.06 93 PRO A N 1
ATOM 712 C CA . PRO A 1 93 ? -5.255 -6.551 -1.640 1.00 93.06 93 PRO A CA 1
ATOM 713 C C . PRO A 1 93 ? -4.454 -5.250 -1.637 1.00 93.06 93 PRO A C 1
ATOM 715 O O . PRO A 1 93 ? -4.126 -4.685 -2.677 1.00 93.06 93 PRO A O 1
ATOM 718 N N . PHE A 1 94 ? -4.110 -4.787 -0.446 1.00 92.12 94 PHE A N 1
ATOM 719 C CA . PHE A 1 94 ? -3.382 -3.539 -0.256 1.00 92.12 94 PHE A CA 1
ATOM 720 C C . PHE A 1 94 ? -2.368 -3.697 0.866 1.00 92.12 94 PHE A C 1
ATOM 722 O O . PHE A 1 94 ? -2.449 -4.628 1.667 1.00 92.12 94 PHE A O 1
ATOM 729 N N . VAL A 1 95 ? -1.400 -2.790 0.928 1.00 92.94 95 VAL A N 1
ATOM 730 C CA . VAL A 1 95 ? -0.472 -2.730 2.056 1.00 92.94 95 VAL A CA 1
ATOM 731 C C . VAL A 1 95 ? -0.954 -1.721 3.077 1.00 92.94 95 VAL A C 1
ATOM 733 O O . VAL A 1 95 ? -1.468 -0.660 2.729 1.00 92.94 95 VAL A O 1
ATOM 736 N N . LEU A 1 96 ? -0.794 -2.063 4.348 1.00 90.75 96 LEU A N 1
ATOM 737 C CA . LEU A 1 96 ? -1.104 -1.175 5.456 1.00 90.75 96 LEU A CA 1
ATOM 738 C C . LEU A 1 96 ? 0.020 -1.181 6.477 1.00 90.75 96 LEU A C 1
ATOM 740 O O . LEU A 1 96 ? 0.782 -2.142 6.594 1.00 90.75 96 LEU A O 1
ATOM 744 N N . ILE A 1 97 ? 0.073 -0.105 7.244 1.00 89.69 97 ILE A N 1
ATOM 745 C CA . ILE A 1 97 ? 0.964 0.061 8.378 1.00 89.69 97 ILE A CA 1
ATOM 746 C C . ILE A 1 97 ? 0.154 0.647 9.531 1.00 89.69 97 ILE A C 1
ATOM 748 O O . ILE A 1 97 ? -0.666 1.545 9.343 1.00 89.69 97 ILE A O 1
ATOM 752 N N . GLU A 1 98 ? 0.359 0.117 10.733 1.00 86.31 98 GLU A N 1
ATOM 753 C CA . GLU A 1 98 ? -0.282 0.630 11.939 1.00 86.31 98 GLU A CA 1
ATOM 754 C C . GLU A 1 98 ? 0.752 1.389 12.772 1.00 86.31 98 GLU A C 1
ATOM 756 O O . GLU A 1 98 ? 1.662 0.786 13.345 1.00 86.31 98 GLU A O 1
ATOM 761 N N . LEU A 1 99 ? 0.616 2.715 12.862 1.00 84.31 99 LEU A N 1
ATOM 762 C CA . LEU A 1 99 ? 1.519 3.529 13.679 1.00 84.31 99 LEU A CA 1
ATOM 763 C C . LEU A 1 99 ? 0.932 3.732 15.073 1.00 84.31 99 LEU A C 1
ATOM 765 O O . LEU A 1 99 ? -0.166 4.261 15.243 1.00 84.31 99 LEU A O 1
ATOM 769 N N . ARG A 1 100 ? 1.711 3.353 16.086 1.00 82.69 100 ARG A N 1
ATOM 770 C CA . ARG A 1 100 ? 1.383 3.531 17.510 1.00 82.69 100 ARG A CA 1
ATOM 771 C C . ARG A 1 100 ? 2.418 4.405 18.227 1.00 82.69 100 ARG A C 1
ATOM 773 O O . ARG A 1 100 ? 2.809 4.112 19.352 1.00 82.69 100 ARG A O 1
ATOM 780 N N . GLY A 1 101 ? 2.900 5.446 17.543 1.00 78.25 101 GLY A N 1
ATOM 781 C CA . GLY A 1 101 ? 3.950 6.349 18.042 1.00 78.25 101 GLY A CA 1
ATOM 782 C C . GLY A 1 101 ? 5.373 5.781 17.970 1.00 78.25 101 GLY A C 1
ATOM 783 O O . GLY A 1 101 ? 6.279 6.335 18.582 1.00 78.25 101 GLY A O 1
ATOM 784 N N . GLN A 1 102 ? 5.567 4.676 17.248 1.00 80.50 102 GLN A N 1
ATOM 785 C CA . GLN A 1 102 ? 6.878 4.084 16.977 1.00 80.50 102 GLN A CA 1
ATOM 786 C C . GLN A 1 102 ? 7.419 4.575 15.631 1.00 80.50 102 GLN A C 1
ATOM 788 O O . GLN A 1 102 ? 6.641 5.015 14.782 1.00 80.50 102 GLN A O 1
ATOM 793 N N . GLN A 1 103 ? 8.735 4.471 15.429 1.00 84.81 103 GLN A N 1
ATOM 794 C CA . GLN A 1 103 ? 9.330 4.669 14.108 1.00 84.81 103 GLN A CA 1
ATOM 795 C C . GLN A 1 103 ? 8.736 3.649 13.130 1.00 84.81 103 GLN A C 1
ATOM 797 O O . GLN A 1 103 ? 8.666 2.469 13.459 1.00 84.81 103 GLN A O 1
ATOM 802 N N . ALA A 1 104 ? 8.288 4.130 11.972 1.00 86.94 104 ALA A N 1
ATOM 803 C CA . ALA A 1 104 ? 7.734 3.317 10.899 1.00 86.94 104 ALA A CA 1
ATOM 804 C C . ALA A 1 104 ? 8.849 2.718 10.038 1.00 86.94 104 ALA A C 1
ATOM 806 O O . ALA A 1 104 ? 9.847 3.393 9.767 1.00 86.94 104 ALA A O 1
ATOM 807 N N . ASP A 1 105 ? 8.648 1.493 9.560 1.00 90.81 105 ASP A N 1
ATOM 808 C CA . ASP A 1 105 ? 9.420 0.985 8.428 1.00 90.81 105 ASP A CA 1
ATOM 809 C C . ASP A 1 105 ? 9.044 1.745 7.148 1.00 90.81 105 ASP A C 1
ATOM 811 O O . ASP A 1 105 ? 7.910 2.208 6.976 1.00 90.81 105 ASP A O 1
ATOM 815 N N . ARG A 1 106 ? 9.993 1.838 6.219 1.00 90.19 106 ARG A N 1
ATOM 816 C CA . ARG A 1 106 ? 9.789 2.460 4.906 1.00 90.19 106 ARG A CA 1
ATOM 817 C C . ARG A 1 106 ? 9.206 1.437 3.942 1.00 90.19 106 ARG A C 1
ATOM 819 O O . ARG A 1 106 ? 9.584 0.267 3.992 1.00 90.19 106 ARG A O 1
ATOM 826 N N . LEU A 1 107 ? 8.320 1.861 3.045 1.00 91.44 107 LEU A N 1
ATOM 827 C CA . LEU A 1 107 ? 7.891 1.012 1.934 1.00 91.44 107 LEU A CA 1
ATOM 828 C C . LEU A 1 107 ? 8.751 1.339 0.719 1.00 91.44 107 LEU A C 1
ATOM 830 O O . LEU A 1 107 ? 8.613 2.421 0.150 1.00 91.44 107 LEU A O 1
ATOM 834 N N . LEU A 1 108 ? 9.633 0.420 0.333 1.00 89.56 108 LEU A N 1
ATOM 835 C CA . LEU A 1 108 ? 10.584 0.628 -0.755 1.00 89.56 108 LEU A CA 1
ATOM 836 C C . LEU A 1 108 ? 10.288 -0.255 -1.959 1.00 89.56 108 LEU A C 1
ATOM 838 O O . LEU A 1 108 ? 9.805 -1.377 -1.810 1.00 89.56 108 LEU A O 1
ATOM 842 N N . SER A 1 109 ? 10.616 0.243 -3.148 1.00 87.50 109 SER A N 1
ATOM 843 C CA . SER A 1 109 ? 10.724 -0.578 -4.348 1.00 87.50 109 SER A CA 1
ATOM 844 C C . SER A 1 109 ? 12.107 -1.217 -4.475 1.00 87.50 109 SER A C 1
ATOM 846 O O . SER A 1 109 ? 13.089 -0.691 -3.951 1.00 87.50 109 SER A O 1
ATOM 848 N N . ASP A 1 110 ? 12.223 -2.264 -5.289 1.00 86.25 110 ASP A N 1
ATOM 849 C CA . ASP A 1 110 ? 13.520 -2.699 -5.815 1.00 86.25 110 ASP A CA 1
ATOM 850 C C . ASP A 1 110 ? 14.220 -1.568 -6.582 1.00 86.25 110 ASP A C 1
ATOM 852 O O . ASP A 1 110 ? 13.604 -0.580 -7.003 1.00 86.25 110 ASP A O 1
ATOM 856 N N . GLU A 1 111 ? 15.508 -1.778 -6.849 1.00 81.75 111 GLU A N 1
ATOM 857 C CA . GLU A 1 111 ? 16.310 -0.909 -7.696 1.00 81.75 111 GLU A CA 1
ATOM 858 C C . GLU A 1 111 ? 15.713 -0.743 -9.105 1.00 81.75 111 GLU A C 1
ATOM 860 O O . GLU A 1 111 ? 15.382 -1.692 -9.831 1.00 81.75 111 GLU A O 1
ATOM 865 N N . ILE A 1 112 ? 15.616 0.522 -9.500 1.00 79.75 112 ILE A N 1
ATOM 866 C CA . ILE A 1 112 ? 15.139 1.013 -10.784 1.00 79.75 112 ILE A CA 1
ATOM 867 C C . ILE A 1 112 ? 16.333 1.582 -11.538 1.00 79.75 112 ILE A C 1
ATOM 869 O O . ILE A 1 112 ? 16.983 2.508 -11.055 1.00 79.75 112 ILE A O 1
ATOM 873 N N . ALA A 1 113 ? 16.606 1.072 -12.740 1.00 78.31 113 ALA A N 1
ATOM 874 C CA . ALA A 1 113 ? 17.634 1.656 -13.597 1.00 78.31 113 ALA A CA 1
ATOM 875 C C . ALA A 1 113 ? 17.263 3.099 -13.943 1.00 78.31 113 ALA A C 1
ATOM 877 O O . ALA A 1 113 ? 16.120 3.374 -14.316 1.00 78.31 113 ALA A O 1
ATOM 878 N N . CYS A 1 114 ? 18.234 4.006 -13.897 1.00 77.00 114 CYS A N 1
ATOM 879 C CA . CYS A 1 114 ? 18.034 5.380 -14.332 1.00 77.00 114 CYS A CA 1
ATOM 880 C C . CYS A 1 114 ? 17.601 5.419 -15.805 1.00 77.00 114 CYS A C 1
ATOM 882 O O . CYS A 1 114 ? 18.341 5.020 -16.709 1.00 77.00 114 CYS A O 1
ATOM 884 N N . GLN A 1 115 ? 16.383 5.905 -16.044 1.00 72.88 115 GLN A N 1
ATOM 885 C CA . GLN A 1 115 ? 15.816 6.066 -17.380 1.00 72.88 115 GLN A CA 1
ATOM 886 C C . GLN A 1 115 ? 16.023 7.499 -17.875 1.00 72.88 115 GLN A C 1
ATOM 888 O O . GLN A 1 115 ? 16.110 8.443 -17.092 1.00 72.88 115 GLN A O 1
ATOM 893 N N . ARG A 1 116 ? 16.097 7.682 -19.197 1.00 75.94 116 ARG A N 1
ATOM 894 C CA . ARG A 1 116 ? 16.064 9.024 -19.793 1.00 75.94 116 ARG A CA 1
ATOM 895 C C . ARG A 1 116 ? 14.617 9.509 -19.839 1.00 75.94 116 ARG A C 1
ATOM 897 O O . ARG A 1 116 ? 13.802 8.885 -20.510 1.00 75.94 116 ARG A O 1
ATOM 904 N N . GLY A 1 117 ? 14.332 10.633 -19.189 1.00 75.69 117 GLY A N 1
ATOM 905 C CA . GLY A 1 117 ? 13.002 11.248 -19.159 1.00 75.69 117 GLY A CA 1
ATOM 906 C C . GLY A 1 117 ? 12.432 11.328 -17.746 1.00 75.69 117 GLY A C 1
ATOM 907 O O . GLY A 1 117 ? 13.153 11.138 -16.770 1.00 75.69 117 GLY A O 1
ATOM 908 N N . SER A 1 118 ? 11.143 11.639 -17.645 1.00 76.12 118 SER A N 1
ATOM 909 C CA . SER A 1 118 ? 10.398 11.635 -16.387 1.00 76.12 118 SER A CA 1
ATOM 910 C C . SER A 1 118 ? 9.497 10.406 -16.300 1.00 76.12 118 SER A C 1
ATOM 912 O O . SER A 1 118 ? 8.986 9.915 -17.306 1.00 76.12 118 SER A O 1
ATOM 914 N N . ALA A 1 119 ? 9.287 9.927 -15.078 1.00 77.44 119 ALA A N 1
ATOM 915 C CA . ALA A 1 119 ? 8.306 8.901 -14.760 1.00 77.44 119 ALA A CA 1
ATOM 916 C C . ALA A 1 119 ? 7.353 9.440 -13.690 1.00 77.44 119 ALA A C 1
ATOM 918 O O . ALA A 1 119 ? 7.735 10.279 -12.873 1.00 77.44 119 ALA A O 1
ATOM 919 N N . THR A 1 120 ? 6.115 8.955 -13.693 1.00 81.81 120 THR A N 1
ATOM 920 C CA . THR A 1 120 ? 5.111 9.313 -12.691 1.00 81.81 120 THR A CA 1
ATOM 921 C C . THR A 1 120 ? 4.790 8.089 -11.853 1.00 81.81 120 THR A C 1
ATOM 923 O O . THR A 1 120 ? 4.390 7.055 -12.384 1.00 81.81 120 THR A O 1
ATOM 926 N N . LEU A 1 121 ? 4.950 8.222 -10.538 1.00 82.81 121 LEU A N 1
ATOM 927 C CA . LEU A 1 121 ? 4.421 7.275 -9.567 1.00 82.81 121 LEU A CA 1
ATOM 928 C C . LEU A 1 121 ? 3.008 7.710 -9.182 1.00 82.81 121 LEU A C 1
ATOM 930 O O . LEU A 1 121 ? 2.757 8.886 -8.925 1.00 82.81 121 LEU A O 1
ATOM 934 N N . SER A 1 122 ? 2.080 6.764 -9.127 1.00 87.50 122 SER A N 1
ATOM 935 C CA . SER A 1 122 ? 0.721 7.010 -8.655 1.00 87.50 122 SER A CA 1
ATOM 936 C C . SER A 1 122 ? 0.287 5.866 -7.759 1.00 87.50 122 SER A C 1
ATOM 938 O O . SER A 1 122 ? 0.535 4.703 -8.069 1.00 87.50 122 SER A O 1
ATOM 940 N N . PHE A 1 123 ? -0.355 6.203 -6.648 1.00 89.12 123 PHE A N 1
ATOM 941 C CA . PHE A 1 123 ? -0.897 5.245 -5.697 1.00 89.12 123 PHE A CA 1
ATOM 942 C C . PHE A 1 123 ? -2.171 5.811 -5.072 1.00 89.12 123 PHE A C 1
ATOM 944 O O . PHE A 1 123 ? -2.357 7.026 -4.995 1.00 89.12 123 PHE A O 1
ATOM 951 N N . THR A 1 124 ? -3.053 4.916 -4.640 1.00 88.88 124 THR A N 1
ATOM 952 C CA . THR A 1 124 ? -4.226 5.271 -3.835 1.00 88.88 124 THR A CA 1
ATOM 953 C C . THR A 1 124 ? -3.914 4.944 -2.385 1.00 88.88 124 THR A C 1
ATOM 955 O O . THR A 1 124 ? -3.384 3.871 -2.103 1.00 88.88 124 THR A O 1
ATOM 958 N N . TYR A 1 125 ? -4.230 5.859 -1.472 1.00 88.81 125 TYR A N 1
ATOM 959 C CA . TYR A 1 125 ? -4.008 5.667 -0.045 1.00 88.81 125 TYR A CA 1
ATOM 960 C C . TYR A 1 125 ? -5.226 6.111 0.759 1.00 88.81 125 TYR A C 1
ATOM 962 O O . TYR A 1 125 ? -6.025 6.939 0.320 1.00 88.81 125 TYR A O 1
ATOM 970 N N . TRP A 1 126 ? -5.330 5.569 1.967 1.00 86.38 126 TRP A N 1
ATOM 971 C CA . TRP A 1 126 ? -6.323 5.954 2.957 1.00 86.38 126 TRP A CA 1
ATOM 972 C C . TRP A 1 126 ? -5.623 6.145 4.293 1.00 86.38 126 TRP A C 1
ATOM 974 O O . TRP A 1 126 ? -4.694 5.410 4.624 1.00 86.38 126 TRP A O 1
ATOM 984 N N . ILE A 1 127 ? -6.078 7.128 5.062 1.00 83.12 127 ILE A N 1
ATOM 985 C CA . ILE A 1 127 ? -5.576 7.401 6.407 1.00 83.12 127 ILE A CA 1
ATOM 986 C C . ILE A 1 127 ? -6.753 7.257 7.354 1.00 83.12 127 ILE A C 1
ATOM 988 O O . ILE A 1 127 ? -7.823 7.812 7.110 1.00 83.12 127 ILE A O 1
ATOM 992 N N . VAL A 1 128 ? -6.546 6.516 8.438 1.00 78.94 128 VAL A N 1
ATOM 993 C CA . VAL A 1 128 ? -7.539 6.356 9.498 1.00 78.94 128 VAL A CA 1
ATOM 994 C C . VAL A 1 128 ? -6.996 6.964 10.781 1.00 78.94 128 VAL A C 1
ATOM 996 O O . VAL A 1 128 ? -5.889 6.651 11.217 1.00 78.94 128 VAL A O 1
ATOM 999 N N . GLY A 1 129 ? -7.804 7.825 11.397 1.00 73.94 129 GLY A N 1
ATOM 1000 C CA . GLY A 1 129 ? -7.436 8.565 12.600 1.00 73.94 129 GLY A CA 1
ATOM 1001 C C . GLY A 1 129 ? -6.604 9.822 12.325 1.00 73.94 129 GLY A C 1
ATOM 1002 O O . GLY A 1 129 ? -6.375 10.223 11.186 1.00 73.94 129 GLY A O 1
ATOM 1003 N N . MET A 1 130 ? -6.170 10.476 13.404 1.00 64.31 130 MET A N 1
ATOM 1004 C CA . MET A 1 130 ? -5.350 11.686 13.333 1.00 64.31 130 MET A CA 1
ATOM 1005 C C . MET A 1 130 ? -3.870 11.305 13.251 1.00 64.31 130 MET A C 1
ATOM 1007 O O . MET A 1 130 ? -3.194 11.198 14.273 1.00 64.31 130 MET A O 1
ATOM 1011 N N . MET A 1 131 ? -3.370 11.078 12.039 1.00 58.53 131 MET A N 1
ATOM 1012 C CA . MET A 1 131 ? -1.934 10.966 11.791 1.00 58.53 131 MET A CA 1
ATOM 1013 C C . MET A 1 131 ? -1.394 12.269 11.219 1.00 58.53 131 MET A C 1
ATOM 1015 O O . MET A 1 131 ? -1.875 12.757 10.198 1.00 58.53 131 MET A O 1
ATOM 1019 N N . HIS A 1 132 ? -0.368 12.818 11.867 1.00 53.38 132 HIS A N 1
ATOM 1020 C CA . HIS A 1 132 ? 0.460 13.845 11.255 1.00 53.38 132 HIS A CA 1
ATOM 1021 C C . HIS A 1 132 ? 1.476 13.138 10.361 1.00 53.38 132 HIS A C 1
ATOM 1023 O O . HIS A 1 132 ? 2.460 12.579 10.843 1.00 53.38 132 HIS A O 1
ATOM 1029 N N . ILE A 1 133 ? 1.183 13.079 9.065 1.00 54.81 133 ILE A N 1
ATOM 1030 C CA . ILE A 1 133 ? 2.130 12.563 8.082 1.00 54.81 133 ILE A CA 1
ATOM 1031 C C . ILE A 1 133 ? 3.125 13.683 7.821 1.00 54.81 133 ILE A C 1
ATOM 1033 O O . ILE A 1 133 ? 2.786 14.689 7.196 1.00 54.81 133 ILE A O 1
ATOM 1037 N N . ASN A 1 134 ? 4.353 13.509 8.298 1.00 49.97 134 ASN A N 1
ATOM 1038 C CA . ASN A 1 134 ? 5.467 14.290 7.787 1.00 49.97 134 ASN A CA 1
ATOM 1039 C C . ASN A 1 134 ? 5.668 13.808 6.348 1.00 49.97 134 ASN A C 1
ATOM 1041 O O . ASN A 1 134 ? 6.119 12.688 6.129 1.00 49.97 134 ASN A O 1
ATOM 1045 N N . HIS A 1 135 ? 5.212 14.595 5.378 1.00 46.72 135 HIS A N 1
ATOM 1046 C CA . HIS A 1 135 ? 5.288 14.242 3.965 1.00 46.72 135 HIS A CA 1
ATOM 1047 C C . HIS A 1 135 ? 6.761 14.273 3.533 1.00 46.72 135 HIS A C 1
ATOM 1049 O O . HIS A 1 135 ? 7.268 15.304 3.101 1.00 46.72 135 HIS A O 1
ATOM 1055 N N . GLU A 1 136 ? 7.463 13.153 3.669 1.00 46.50 136 GLU A N 1
ATOM 1056 C CA . GLU A 1 136 ? 8.790 12.960 3.091 1.00 46.50 136 GLU A CA 1
ATOM 1057 C C . GLU A 1 136 ? 8.663 11.992 1.916 1.00 46.50 136 GLU A C 1
ATOM 1059 O O . GLU A 1 136 ? 9.081 10.839 1.960 1.00 46.50 136 GLU A O 1
ATOM 1064 N N . SER A 1 137 ? 8.041 12.467 0.832 1.00 50.25 137 SER A N 1
ATOM 1065 C CA . SER A 1 137 ? 8.133 11.766 -0.445 1.00 50.25 137 SER A CA 1
ATOM 1066 C C . SER A 1 137 ? 9.597 11.799 -0.873 1.00 50.25 137 SER A C 1
ATOM 1068 O O . SER A 1 137 ? 10.106 12.852 -1.270 1.00 50.25 137 SER A O 1
ATOM 1070 N N . SER A 1 138 ? 10.284 10.667 -0.760 1.00 52.31 138 SER A N 1
ATOM 1071 C CA . SER A 1 138 ? 11.671 10.551 -1.195 1.00 5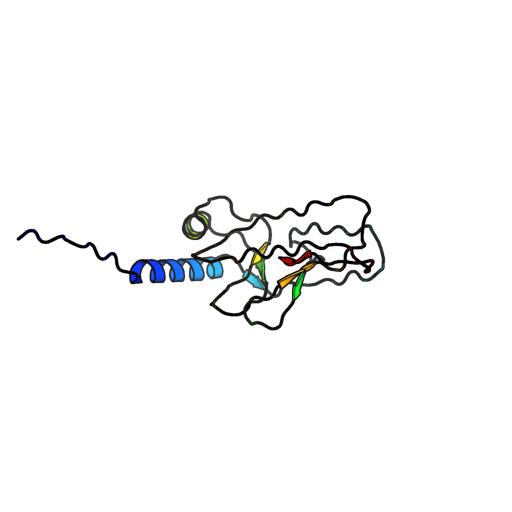2.31 138 SER A CA 1
ATOM 1072 C C . SER A 1 138 ? 11.682 10.538 -2.723 1.00 52.31 138 SER A C 1
ATOM 1074 O O . SER A 1 138 ? 11.453 9.508 -3.355 1.00 52.31 138 SER A O 1
ATOM 1076 N N . ALA A 1 139 ? 11.881 11.707 -3.334 1.00 52.81 139 ALA A N 1
ATOM 1077 C CA . ALA A 1 139 ? 12.107 11.806 -4.767 1.00 52.81 139 ALA A CA 1
ATOM 1078 C C . ALA A 1 139 ? 13.481 11.208 -5.079 1.00 52.81 139 ALA A C 1
ATOM 1080 O O . ALA A 1 139 ? 14.513 11.705 -4.629 1.00 52.81 139 ALA A O 1
ATOM 1081 N N . ALA A 1 140 ? 13.485 10.122 -5.838 1.00 57.12 140 ALA A N 1
ATOM 1082 C CA . ALA A 1 140 ? 14.701 9.509 -6.324 1.00 57.12 140 ALA A CA 1
ATOM 1083 C C . ALA A 1 140 ? 15.325 10.414 -7.403 1.00 57.12 140 ALA A C 1
ATOM 1085 O O . ALA A 1 140 ? 14.695 10.692 -8.427 1.00 57.12 140 ALA A O 1
ATOM 1086 N N . GLN A 1 141 ? 16.533 10.926 -7.155 1.00 57.00 141 GLN A N 1
ATOM 1087 C CA . GLN A 1 141 ? 17.270 11.737 -8.120 1.00 57.00 141 GLN A CA 1
ATOM 1088 C C . GLN A 1 141 ? 18.532 10.992 -8.544 1.00 57.00 141 GLN A C 1
ATOM 1090 O O . GLN A 1 141 ? 19.451 10.812 -7.751 1.00 57.00 141 GLN A O 1
ATOM 1095 N N . CYS A 1 142 ? 18.574 10.575 -9.811 1.00 65.38 142 CYS A N 1
ATOM 1096 C CA . CYS A 1 142 ? 19.745 9.946 -10.417 1.00 65.38 142 CYS A CA 1
ATOM 1097 C C . CYS A 1 142 ? 20.945 10.906 -10.385 1.00 65.38 142 CYS A C 1
ATOM 1099 O O . CYS A 1 142 ? 21.070 11.794 -11.231 1.00 65.38 142 CYS A O 1
ATOM 1101 N N . GLY A 1 143 ? 21.830 10.722 -9.408 1.00 55.41 143 GLY A N 1
ATOM 1102 C CA . GLY A 1 143 ? 23.098 11.428 -9.285 1.00 55.41 143 GLY A CA 1
ATOM 1103 C C . GLY A 1 143 ? 24.217 10.431 -9.020 1.00 55.41 143 GLY A C 1
ATOM 1104 O O . GLY A 1 143 ? 24.307 9.890 -7.929 1.00 55.41 143 GLY A O 1
ATOM 1105 N N . GLY A 1 144 ? 25.068 10.174 -10.016 1.00 58.94 144 GLY A N 1
ATOM 1106 C CA . GLY A 1 144 ? 26.236 9.289 -9.883 1.00 58.94 144 GLY A CA 1
ATOM 1107 C C . GLY A 1 144 ? 25.925 7.787 -9.902 1.00 58.94 144 GLY A C 1
ATOM 1108 O O . GLY A 1 144 ? 26.645 7.043 -10.568 1.00 58.94 144 GLY A O 1
ATOM 1109 N N . ASP A 1 145 ? 24.830 7.357 -9.278 1.00 58.72 145 ASP A N 1
ATOM 1110 C CA . ASP A 1 145 ? 24.404 5.958 -9.258 1.00 58.72 145 ASP A CA 1
ATOM 1111 C C . ASP A 1 145 ? 23.496 5.618 -10.449 1.00 58.72 145 ASP A C 1
ATOM 1113 O O . ASP A 1 145 ? 22.637 6.395 -10.869 1.00 58.72 145 ASP A O 1
ATOM 1117 N N . ARG A 1 146 ? 23.711 4.435 -11.041 1.00 70.31 146 ARG A N 1
ATOM 1118 C CA . ARG A 1 146 ? 22.932 3.928 -12.190 1.00 70.31 146 ARG A CA 1
ATOM 1119 C C . ARG A 1 146 ? 21.526 3.454 -11.813 1.00 70.31 146 ARG A C 1
ATOM 1121 O O . ARG A 1 146 ? 20.740 3.146 -12.713 1.00 70.31 146 ARG A O 1
ATOM 1128 N N . TRP A 1 147 ? 21.238 3.386 -10.520 1.00 72.12 147 TRP A N 1
ATOM 1129 C CA . TRP A 1 147 ? 20.050 2.777 -9.946 1.00 72.12 147 TRP A CA 1
ATOM 1130 C C . TRP A 1 147 ? 19.503 3.647 -8.823 1.00 72.12 147 TRP A C 1
ATOM 1132 O O . TRP A 1 147 ? 20.243 4.400 -8.195 1.00 72.12 147 TRP A O 1
ATOM 1142 N N . GLN A 1 148 ? 18.204 3.540 -8.582 1.00 75.69 148 GLN A N 1
ATOM 1143 C CA . GLN A 1 148 ? 17.509 4.271 -7.529 1.00 75.69 148 GLN A CA 1
ATOM 1144 C C . GLN A 1 148 ? 16.314 3.461 -7.015 1.00 75.69 148 GLN A C 1
ATOM 1146 O O . GLN A 1 148 ? 15.794 2.633 -7.754 1.00 75.69 148 GLN A O 1
ATOM 1151 N N . THR A 1 149 ? 15.844 3.706 -5.793 1.00 76.50 149 THR A N 1
ATOM 1152 C CA . THR A 1 149 ? 14.618 3.094 -5.248 1.00 76.50 149 THR A CA 1
ATOM 1153 C C . THR A 1 149 ? 13.557 4.160 -4.996 1.00 76.50 149 THR A C 1
ATOM 1155 O O . THR A 1 149 ? 13.867 5.336 -4.804 1.00 76.50 149 THR A O 1
ATOM 1158 N N . ILE A 1 150 ? 12.287 3.762 -5.024 1.00 79.44 150 ILE A N 1
ATOM 1159 C CA . ILE A 1 150 ? 11.163 4.625 -4.657 1.00 79.44 150 ILE A CA 1
ATOM 1160 C C . ILE A 1 150 ? 10.764 4.291 -3.225 1.00 79.44 150 ILE A C 1
ATOM 1162 O O . ILE A 1 150 ? 10.555 3.120 -2.920 1.00 79.44 150 ILE A O 1
ATOM 1166 N N . GLY A 1 151 ? 10.639 5.311 -2.374 1.00 78.06 151 GLY A N 1
ATOM 1167 C CA . GLY A 1 151 ? 10.196 5.161 -0.989 1.00 78.06 151 GLY A CA 1
ATOM 1168 C C . GLY A 1 151 ? 8.969 6.007 -0.667 1.00 78.06 151 GLY A C 1
ATOM 1169 O O . GLY A 1 151 ? 8.899 7.167 -1.084 1.00 78.06 151 GLY A O 1
ATOM 1170 N N . ILE A 1 152 ? 8.033 5.415 0.082 1.00 70.75 152 ILE A N 1
ATOM 1171 C CA . ILE A 1 152 ? 6.861 6.073 0.687 1.00 70.75 152 ILE A CA 1
ATOM 1172 C C . ILE A 1 152 ? 7.001 6.046 2.209 1.00 70.75 152 ILE A C 1
ATOM 1174 O O . ILE A 1 152 ? 7.430 4.993 2.744 1.00 70.75 152 ILE A O 1
#

Sequence (152 aa):
MDSVVVETTSASSATFLSRILQIALGLFVTTSDLPHHDFGNNSAPANFHCTFNVPCRWFSEGVSAARWKLARGEPDPFLWLASTGTMQRPSEPFVLIELRGQQADRLLSDEIACQRGSATLSFTYWIVGMMHINHESSAAQCGGDRWQTIGI

pLDDT: mean 72.96, std 17.74, range [29.83, 93.38]

Organism: NCBI:txid637853

Secondary structure (DSSP, 8-state):
----------HHHHHHHHHHHHHHHHHH-EEEE--B---TT-SS-------SSS-BSEEEESSSSB--EEEES---HHHHHHHHS-S---SS-EEE---SSSPBPEEEEPPEEPPSS-----------S--------B----SS-SEE--B-